Protein AF-A0A6V7UMM4-F1 (afdb_monomer_lite)

Secondary structure (DSSP, 8-state):
-----TTSS-TT---TTS-TT-PPP------TT-PPPTTPPPP--TT-PPPPGGGGT--HHHHHHH-TTTTTTT-S-TTSSS-HHHHHHHHHT-TT----

Structure (mmCIF, N/CA/C/O backbone):
data_AF-A0A6V7UMM4-F1
#
_entry.id   AF-A0A6V7UMM4-F1
#
loop_
_atom_site.group_PDB
_atom_site.id
_atom_site.type_symbol
_atom_site.label_atom_id
_atom_site.label_alt_id
_atom_site.label_comp_id
_atom_site.label_asym_id
_atom_site.label_entity_id
_atom_site.label_seq_id
_atom_site.pdbx_PDB_ins_code
_atom_site.Cartn_x
_atom_site.Cartn_y
_atom_site.Cartn_z
_atom_site.occupancy
_atom_site.B_iso_or_equiv
_atom_site.auth_seq_id
_atom_site.auth_comp_id
_atom_site.auth_asym_id
_atom_site.auth_atom_id
_atom_site.pdbx_PDB_model_num
ATOM 1 N N . MET A 1 1 ? 34.173 13.549 1.354 1.00 33.22 1 MET A N 1
ATOM 2 C CA . MET A 1 1 ? 33.897 12.510 2.372 1.00 33.22 1 MET A CA 1
ATOM 3 C C . MET A 1 1 ? 32.603 12.874 3.083 1.00 33.22 1 MET A C 1
ATOM 5 O O . MET A 1 1 ? 32.632 13.622 4.052 1.00 33.22 1 MET A O 1
ATOM 9 N N . THR A 1 2 ? 31.457 12.437 2.568 1.00 30.75 2 THR A N 1
ATOM 10 C CA . THR A 1 2 ? 30.159 12.764 3.174 1.00 30.75 2 THR A CA 1
ATOM 11 C C . THR A 1 2 ? 29.823 11.663 4.170 1.00 30.75 2 THR A C 1
ATOM 13 O O . THR A 1 2 ? 29.664 10.508 3.782 1.00 30.75 2 THR A O 1
ATOM 16 N N . LYS A 1 3 ? 29.813 11.996 5.464 1.00 34.50 3 LYS A N 1
ATOM 17 C CA . LYS A 1 3 ? 29.473 11.056 6.539 1.00 34.50 3 LYS A CA 1
ATOM 18 C C . LYS A 1 3 ? 28.064 10.511 6.301 1.00 34.50 3 LYS A C 1
ATOM 20 O O . LYS A 1 3 ? 27.140 11.282 6.055 1.00 34.50 3 LYS A O 1
ATOM 25 N N . CYS A 1 4 ? 27.912 9.194 6.380 1.00 37.81 4 CYS A N 1
ATOM 26 C CA . CYS A 1 4 ? 26.608 8.546 6.360 1.00 37.81 4 CYS A CA 1
ATOM 27 C C . CYS A 1 4 ? 25.867 8.940 7.653 1.00 37.81 4 CYS A C 1
ATOM 29 O O . CYS A 1 4 ? 26.401 8.683 8.736 1.00 37.81 4 CYS A O 1
ATOM 31 N N . PRO A 1 5 ? 24.695 9.597 7.600 1.00 40.56 5 PRO A N 1
ATOM 32 C CA . PRO A 1 5 ? 23.898 9.783 8.799 1.00 40.56 5 PRO A CA 1
ATOM 33 C C . PRO A 1 5 ? 23.417 8.400 9.245 1.00 40.56 5 PRO A C 1
ATOM 35 O O . PRO A 1 5 ? 22.626 7.757 8.558 1.00 40.56 5 PRO A O 1
ATOM 38 N N . LEU A 1 6 ? 23.904 7.956 10.406 1.00 43.53 6 LEU A N 1
ATOM 39 C CA . LEU A 1 6 ? 23.614 6.679 11.081 1.00 43.53 6 LEU A CA 1
ATOM 40 C C . LEU A 1 6 ? 22.113 6.397 11.323 1.00 43.53 6 LEU A C 1
ATOM 42 O O . LEU A 1 6 ? 21.764 5.382 11.909 1.00 43.53 6 LEU A O 1
ATOM 46 N N . ALA A 1 7 ? 21.217 7.273 10.872 1.00 43.16 7 ALA A N 1
ATOM 47 C CA . ALA A 1 7 ? 19.783 7.212 11.107 1.00 43.16 7 ALA A CA 1
ATOM 48 C C . ALA A 1 7 ? 18.988 6.407 10.057 1.00 43.16 7 ALA A C 1
ATOM 50 O O . ALA A 1 7 ? 17.781 6.269 10.219 1.00 43.16 7 ALA A O 1
ATOM 51 N N . LYS A 1 8 ? 19.608 5.899 8.976 1.00 42.56 8 LYS A N 1
ATOM 52 C CA . LYS A 1 8 ? 18.874 5.241 7.868 1.00 42.56 8 LYS A CA 1
ATOM 53 C C . LYS A 1 8 ? 19.172 3.757 7.640 1.00 42.56 8 LYS A C 1
ATOM 55 O O . LYS A 1 8 ? 18.602 3.180 6.723 1.00 42.56 8 LYS A O 1
ATOM 60 N N . CYS A 1 9 ? 20.009 3.127 8.459 1.00 40.50 9 CYS A N 1
ATOM 61 C CA . CYS A 1 9 ? 20.182 1.674 8.412 1.00 40.50 9 CYS A CA 1
ATOM 62 C C . CYS A 1 9 ? 19.511 1.046 9.640 1.00 40.50 9 CYS A C 1
ATOM 64 O O . CYS A 1 9 ? 20.062 1.151 10.737 1.00 40.50 9 CYS A O 1
ATOM 66 N N . PRO A 1 10 ? 18.343 0.393 9.493 1.00 40.06 10 PRO A N 1
ATOM 67 C CA . PRO A 1 10 ? 17.789 -0.441 10.547 1.00 40.06 10 PRO A CA 1
ATOM 68 C C . PRO A 1 10 ? 18.805 -1.545 10.900 1.00 40.06 10 PRO A C 1
ATOM 70 O O . PRO A 1 10 ? 19.311 -2.215 9.995 1.00 40.06 10 PRO A O 1
ATOM 73 N N . PRO A 1 11 ? 19.112 -1.765 12.190 1.00 41.62 11 PRO A N 1
ATOM 74 C CA . PRO A 1 11 ? 20.182 -2.664 12.642 1.00 41.62 11 PRO A CA 1
ATOM 75 C C . PRO A 1 11 ? 19.959 -4.147 12.294 1.00 41.62 11 PRO A C 1
ATOM 77 O O . PRO A 1 11 ? 20.840 -4.971 12.511 1.00 41.62 11 PRO A O 1
ATOM 80 N N . THR A 1 12 ? 18.803 -4.503 11.734 1.00 44.47 12 THR A N 1
ATOM 81 C CA . THR A 1 12 ? 18.425 -5.876 11.380 1.00 44.47 12 THR A CA 1
ATOM 82 C C . THR A 1 12 ? 18.846 -6.304 9.970 1.00 44.47 12 THR A C 1
ATOM 84 O O . THR A 1 12 ? 18.664 -7.466 9.621 1.00 44.47 12 THR A O 1
ATOM 87 N N . LYS A 1 13 ? 19.408 -5.403 9.148 1.00 48.94 13 LYS A N 1
ATOM 88 C CA . LYS A 1 13 ? 19.670 -5.649 7.713 1.00 48.94 13 LYS A CA 1
ATOM 89 C C . LYS A 1 13 ? 21.127 -5.915 7.328 1.00 48.94 13 LYS A C 1
ATOM 91 O O . LYS A 1 13 ? 21.453 -5.930 6.144 1.00 48.94 13 LYS A O 1
ATOM 96 N N . CYS A 1 14 ? 22.004 -6.166 8.291 1.00 41.56 14 CYS A N 1
ATOM 97 C CA . CYS A 1 14 ? 23.345 -6.648 7.985 1.00 41.56 14 CYS A CA 1
ATOM 98 C C . CYS A 1 14 ? 23.391 -8.157 8.253 1.00 41.56 14 CYS A C 1
ATOM 100 O O . CYS A 1 14 ? 23.424 -8.541 9.424 1.00 41.56 14 CYS A O 1
ATOM 102 N N . PRO A 1 15 ? 23.418 -9.038 7.230 1.00 40.31 15 PRO A N 1
ATOM 103 C CA . PRO A 1 15 ? 23.952 -10.372 7.456 1.00 40.31 15 PRO A CA 1
ATOM 104 C C . PRO A 1 15 ? 25.346 -10.198 8.070 1.00 40.31 15 PRO A C 1
ATOM 106 O O . PRO A 1 15 ? 26.148 -9.393 7.595 1.00 40.31 15 PRO A O 1
ATOM 109 N N . ILE A 1 16 ? 25.574 -10.909 9.170 1.00 42.47 16 ILE A N 1
ATOM 110 C CA . ILE A 1 16 ? 26.680 -10.830 10.143 1.00 42.47 16 ILE A CA 1
ATOM 111 C C . ILE A 1 16 ? 28.104 -11.031 9.576 1.00 42.47 16 ILE A C 1
ATOM 113 O O . ILE A 1 16 ? 29.012 -11.386 10.316 1.00 42.47 16 ILE A O 1
ATOM 117 N N . ASN A 1 17 ? 28.341 -10.794 8.283 1.00 45.19 17 ASN A N 1
ATOM 118 C CA . ASN A 1 17 ? 29.665 -10.914 7.679 1.00 45.19 17 ASN A CA 1
ATOM 119 C C . ASN A 1 17 ? 29.917 -9.995 6.467 1.00 45.19 17 ASN A C 1
ATOM 121 O O . ASN A 1 17 ? 30.598 -10.386 5.521 1.00 45.19 17 ASN A O 1
ATOM 125 N N . PHE A 1 18 ? 29.390 -8.765 6.471 1.00 41.69 18 PHE A N 1
ATOM 126 C CA . PHE A 1 18 ? 29.803 -7.755 5.488 1.00 41.69 18 PHE A CA 1
ATOM 127 C C . PHE A 1 18 ? 30.873 -6.815 6.069 1.00 41.69 18 PHE A C 1
ATOM 129 O O . PHE A 1 18 ? 30.658 -6.248 7.143 1.00 41.69 18 PHE A O 1
ATOM 136 N N . PRO A 1 19 ? 32.021 -6.616 5.386 1.00 39.91 19 PRO A N 1
ATOM 137 C CA . PRO A 1 19 ? 33.039 -5.670 5.826 1.00 39.91 19 PRO A CA 1
ATOM 138 C C . PRO A 1 19 ? 32.435 -4.264 5.940 1.00 39.91 19 PRO A C 1
ATOM 140 O O . PRO A 1 19 ? 31.787 -3.761 5.021 1.00 39.91 19 PRO A O 1
ATOM 143 N N . THR A 1 20 ? 32.668 -3.635 7.092 1.00 46.09 20 THR A N 1
ATOM 144 C CA . THR A 1 20 ? 32.043 -2.415 7.641 1.00 46.09 20 THR A CA 1
ATOM 145 C C . THR A 1 20 ? 32.278 -1.115 6.856 1.00 46.09 20 THR A C 1
ATOM 147 O O . THR A 1 20 ? 32.137 -0.023 7.398 1.00 46.09 20 THR A O 1
ATOM 150 N N . THR A 1 21 ? 32.627 -1.180 5.573 1.00 47.19 21 THR A N 1
ATOM 151 C CA . THR A 1 21 ? 33.023 -0.005 4.776 1.00 47.19 21 THR A CA 1
ATOM 152 C C . THR A 1 21 ? 32.167 0.258 3.548 1.00 47.19 21 THR A C 1
ATOM 154 O O . THR A 1 21 ? 32.318 1.311 2.931 1.00 47.19 21 THR A O 1
ATOM 157 N N . LYS A 1 22 ? 31.237 -0.632 3.191 1.00 46.28 22 LYS A N 1
ATOM 158 C CA . LYS A 1 22 ? 30.323 -0.406 2.067 1.00 46.28 22 LYS A CA 1
ATOM 159 C C . LYS A 1 22 ? 28.920 -0.819 2.482 1.00 46.28 22 LYS A C 1
ATOM 161 O O . LYS A 1 22 ? 28.650 -2.004 2.645 1.00 46.28 22 LYS A O 1
ATOM 166 N N . CYS A 1 23 ? 28.028 0.160 2.652 1.00 42.88 23 CYS A N 1
ATOM 167 C CA . CYS A 1 23 ? 26.596 -0.133 2.603 1.00 42.88 23 CYS A CA 1
ATOM 168 C C . CYS A 1 23 ? 26.339 -0.901 1.298 1.00 42.88 23 CYS A C 1
ATOM 170 O O . CYS A 1 23 ? 26.982 -0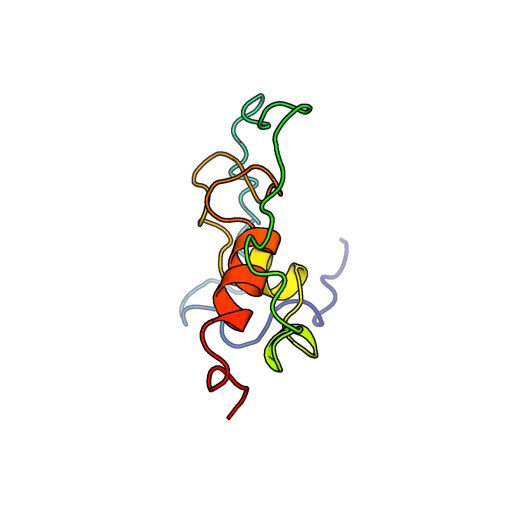.548 0.297 1.00 42.88 23 CYS A O 1
ATOM 172 N N . PRO A 1 24 ? 25.464 -1.927 1.272 1.00 47.50 24 PRO A N 1
ATOM 173 C CA . PRO A 1 24 ? 25.035 -2.483 0.001 1.00 47.50 24 PRO A CA 1
ATOM 174 C C . PRO A 1 24 ? 24.584 -1.292 -0.834 1.00 47.50 24 PRO A C 1
ATOM 176 O O . PRO A 1 24 ? 23.753 -0.494 -0.392 1.00 47.50 24 PRO A O 1
ATOM 179 N N . ILE A 1 25 ? 25.251 -1.099 -1.974 1.00 47.25 25 ILE A N 1
ATOM 180 C CA . ILE A 1 25 ? 24.841 -0.104 -2.956 1.00 47.25 25 ILE A CA 1
ATOM 181 C C . ILE A 1 25 ? 23.350 -0.358 -3.115 1.00 47.25 25 ILE A C 1
ATOM 183 O O . ILE A 1 25 ? 22.972 -1.508 -3.353 1.00 47.25 25 ILE A O 1
ATOM 187 N N . GLN A 1 26 ? 22.509 0.658 -2.898 1.00 48.44 26 GLN A N 1
ATOM 188 C CA . GLN A 1 26 ? 21.138 0.557 -3.367 1.00 48.44 26 GLN A CA 1
ATOM 189 C C . GLN A 1 26 ? 21.275 0.332 -4.862 1.00 48.44 26 GLN A C 1
ATOM 191 O O . GLN A 1 26 ? 21.610 1.249 -5.612 1.00 48.44 26 GLN A O 1
ATOM 196 N N . LEU A 1 27 ? 21.194 -0.935 -5.264 1.00 47.84 27 LEU A N 1
ATOM 197 C CA . LEU A 1 27 ? 21.214 -1.316 -6.651 1.00 47.84 27 LEU A CA 1
ATOM 198 C C . LEU A 1 27 ? 19.962 -0.641 -7.175 1.00 47.84 27 LEU A C 1
ATOM 200 O O . LEU A 1 27 ? 18.860 -1.079 -6.870 1.00 47.84 27 LEU A O 1
ATOM 204 N N . ASN A 1 28 ? 20.120 0.474 -7.882 1.00 52.25 28 ASN A N 1
ATOM 205 C CA . ASN A 1 28 ? 19.070 0.995 -8.733 1.00 52.25 28 ASN A CA 1
ATOM 206 C C . ASN A 1 28 ? 18.894 -0.063 -9.822 1.00 52.25 28 ASN A C 1
ATOM 208 O O . ASN A 1 28 ? 19.477 0.027 -10.893 1.00 52.25 28 ASN A O 1
ATOM 212 N N . TYR A 1 29 ? 18.149 -1.120 -9.497 1.00 55.25 29 TYR A N 1
ATOM 213 C CA . TYR A 1 29 ? 17.866 -2.253 -10.372 1.00 55.25 29 TYR A CA 1
ATOM 214 C C . TYR A 1 29 ? 16.870 -1.867 -11.466 1.00 55.25 29 TYR A C 1
ATOM 216 O O . TYR A 1 29 ? 16.479 -2.723 -12.247 1.00 55.25 29 TYR A O 1
ATOM 224 N N . LYS A 1 30 ? 16.464 -0.591 -11.524 1.00 57.03 30 LYS A N 1
ATOM 225 C CA . LYS A 1 30 ? 15.778 0.004 -12.664 1.00 57.03 30 LYS A CA 1
ATOM 226 C C . LYS A 1 30 ? 16.622 -0.215 -13.918 1.00 57.03 30 LYS A C 1
ATOM 228 O O . LYS A 1 30 ? 17.669 0.401 -14.102 1.00 57.03 30 LYS A O 1
ATOM 233 N N . ILE A 1 31 ? 16.141 -1.094 -14.783 1.00 61.34 31 ILE A N 1
ATOM 234 C CA . ILE A 1 31 ? 16.567 -1.196 -16.168 1.00 61.34 31 ILE A CA 1
ATOM 235 C C . ILE A 1 31 ? 16.194 0.139 -16.820 1.00 61.34 31 ILE A C 1
ATOM 237 O O . ILE A 1 31 ? 15.056 0.599 -16.710 1.00 61.34 31 ILE A O 1
ATOM 241 N N . ALA A 1 32 ? 17.160 0.796 -17.459 1.00 56.44 32 ALA A N 1
ATOM 242 C CA . ALA A 1 32 ? 16.914 2.063 -18.137 1.00 56.44 32 ALA A CA 1
ATOM 243 C C . ALA A 1 32 ? 15.797 1.896 -19.186 1.00 56.44 32 ALA A C 1
ATOM 245 O O . ALA A 1 32 ? 15.868 0.998 -20.022 1.00 56.44 32 ALA A O 1
ATOM 246 N N . GLY A 1 33 ? 14.768 2.746 -19.126 1.00 59.03 33 GLY A N 1
ATOM 247 C CA . GLY A 1 33 ? 13.615 2.688 -20.033 1.00 59.03 33 GLY A CA 1
ATOM 248 C C . GLY A 1 33 ? 12.530 1.671 -19.657 1.00 59.03 33 GLY A C 1
ATOM 249 O O . GLY A 1 33 ? 11.558 1.549 -20.394 1.00 59.03 33 GLY A O 1
ATOM 250 N N . ALA A 1 34 ? 12.654 0.973 -18.522 1.00 64.81 34 ALA A N 1
ATOM 251 C CA . ALA A 1 34 ? 11.612 0.088 -17.990 1.00 64.81 34 ALA A CA 1
ATOM 252 C C . ALA A 1 34 ? 10.592 0.821 -17.100 1.00 64.81 34 ALA A C 1
ATOM 254 O O . ALA A 1 34 ? 9.915 0.189 -16.287 1.00 64.81 34 ALA A O 1
ATOM 255 N N . ASP A 1 35 ? 10.498 2.150 -17.208 1.00 66.19 35 ASP A N 1
ATOM 256 C CA . ASP A 1 35 ? 9.442 2.869 -16.513 1.00 66.19 35 ASP A CA 1
ATOM 257 C C . ASP A 1 35 ? 8.095 2.451 -17.124 1.00 66.19 35 ASP A C 1
ATOM 259 O O . ASP A 1 35 ? 7.927 2.497 -18.349 1.00 66.19 35 ASP A O 1
ATOM 263 N N . PRO A 1 36 ? 7.143 1.986 -16.303 1.00 68.25 36 PRO A N 1
ATOM 264 C CA . PRO A 1 36 ? 5.828 1.624 -16.799 1.00 68.25 36 PRO A CA 1
ATOM 265 C C . PRO A 1 36 ? 5.140 2.845 -17.435 1.00 68.25 36 PRO A C 1
ATOM 267 O O . PRO A 1 36 ? 5.464 3.992 -17.111 1.00 68.25 36 PRO A O 1
ATOM 270 N N . PRO A 1 37 ? 4.193 2.612 -18.357 1.00 73.38 37 PRO A N 1
ATOM 271 C CA . PRO A 1 37 ? 3.539 3.680 -19.101 1.00 73.38 37 PRO A CA 1
ATOM 272 C C . PRO A 1 37 ? 2.902 4.715 -18.164 1.00 73.38 37 PRO A C 1
ATOM 274 O O . PRO A 1 37 ? 2.255 4.366 -17.176 1.00 73.38 37 PRO A O 1
ATOM 277 N N . SER A 1 38 ? 3.056 5.998 -18.498 1.00 71.88 38 SER A N 1
ATOM 278 C CA . SER A 1 38 ? 2.534 7.119 -17.702 1.00 71.88 38 SER A CA 1
ATOM 279 C C . SER A 1 38 ? 1.004 7.167 -17.637 1.00 71.88 38 SER A C 1
ATOM 281 O O . SER A 1 38 ? 0.449 7.805 -16.747 1.00 71.88 38 SER A O 1
ATOM 283 N N . ASN A 1 39 ? 0.317 6.484 -18.555 1.00 81.50 39 ASN A N 1
ATOM 284 C CA . ASN A 1 39 ? -1.139 6.405 -18.662 1.00 81.50 39 ASN A CA 1
ATOM 285 C C . ASN A 1 39 ? -1.722 5.101 -18.087 1.00 81.50 39 ASN A C 1
ATOM 287 O O . ASN A 1 39 ? -2.700 4.577 -18.619 1.00 81.50 39 ASN A O 1
ATOM 291 N N . CYS A 1 40 ? -1.114 4.548 -17.040 1.00 82.81 40 CYS A N 1
ATOM 292 C CA . CYS A 1 40 ? -1.635 3.349 -16.395 1.00 82.81 40 CYS A CA 1
ATOM 293 C C . CYS A 1 40 ? -2.883 3.642 -15.546 1.00 82.81 40 CYS A C 1
ATOM 295 O O . CYS A 1 40 ? -3.074 4.750 -15.037 1.00 82.81 40 CYS A O 1
ATOM 297 N N . GLU A 1 41 ? -3.697 2.613 -15.333 1.00 87.62 41 GLU A N 1
ATOM 298 C CA . GLU A 1 41 ? -4.761 2.650 -14.337 1.00 87.62 41 GLU A CA 1
ATOM 299 C C . GLU A 1 41 ? -4.188 2.293 -12.961 1.00 87.62 41 GLU A C 1
ATOM 301 O O . GLU A 1 41 ? -3.507 1.277 -12.797 1.00 87.62 41 GLU A O 1
ATOM 306 N N . LEU A 1 42 ? -4.436 3.150 -11.971 1.00 89.81 42 LEU A N 1
ATOM 307 C CA . LEU A 1 42 ? -3.990 2.906 -10.605 1.00 89.81 42 LEU A CA 1
ATOM 308 C C . LEU A 1 42 ? -4.874 1.853 -9.922 1.00 89.81 42 LEU A C 1
ATOM 310 O O . LEU A 1 42 ? -6.087 1.821 -10.163 1.00 89.81 42 LEU A O 1
ATOM 314 N N . PRO A 1 43 ? -4.308 1.042 -9.008 1.00 92.06 43 PRO A N 1
ATOM 315 C CA . PRO A 1 43 ? -5.093 0.126 -8.194 1.00 92.06 43 PRO A CA 1
ATOM 316 C C . PRO A 1 43 ? -6.226 0.863 -7.478 1.00 92.06 43 PRO A C 1
ATOM 318 O O . PRO A 1 43 ? -5.998 1.854 -6.783 1.00 92.06 43 PRO A O 1
ATOM 321 N N . THR A 1 44 ? -7.447 0.361 -7.642 1.00 93.75 44 THR A N 1
ATOM 322 C CA . THR A 1 44 ? -8.653 0.932 -7.039 1.00 93.75 44 THR A CA 1
ATOM 323 C C . THR A 1 44 ? -9.386 -0.148 -6.258 1.00 93.75 44 THR A C 1
ATOM 325 O O . THR A 1 44 ? -9.505 -1.281 -6.718 1.00 93.75 44 THR A O 1
ATOM 328 N N . ASP A 1 45 ? -9.876 0.195 -5.067 1.00 94.62 45 ASP A N 1
ATOM 329 C CA . ASP A 1 45 ? -10.660 -0.721 -4.241 1.00 94.62 45 ASP A CA 1
ATOM 330 C C . ASP A 1 45 ? -12.105 -0.807 -4.767 1.00 94.62 45 ASP A C 1
ATOM 332 O O . ASP A 1 45 ? -12.852 0.170 -4.627 1.00 94.62 45 ASP A O 1
ATOM 336 N N . PRO A 1 46 ? -12.537 -1.947 -5.341 1.00 94.81 46 PRO A N 1
ATOM 337 C CA . PRO A 1 46 ? -13.871 -2.075 -5.924 1.00 94.81 46 PRO A CA 1
ATOM 338 C C . PRO A 1 46 ? -14.989 -1.941 -4.884 1.00 94.81 46 PRO A C 1
ATOM 340 O O . PRO A 1 46 ? -16.089 -1.505 -5.220 1.00 94.81 46 PRO A O 1
ATOM 343 N N . ASN A 1 47 ? -14.711 -2.271 -3.619 1.00 96.88 47 ASN A N 1
ATOM 344 C CA . ASN A 1 47 ? -15.703 -2.249 -2.544 1.00 96.88 47 ASN A CA 1
ATOM 345 C C . ASN A 1 47 ? -15.603 -1.005 -1.655 1.00 96.88 47 ASN A C 1
ATOM 347 O O . ASN A 1 47 ? -16.421 -0.847 -0.750 1.00 96.88 47 ASN A O 1
ATOM 351 N N . LYS A 1 48 ? -14.628 -0.119 -1.912 1.00 95.69 48 LYS A N 1
ATOM 352 C CA . LYS A 1 48 ? -14.398 1.120 -1.147 1.00 95.69 48 LYS A CA 1
ATOM 353 C C . LYS A 1 48 ? -14.400 0.870 0.367 1.00 95.69 48 LYS A C 1
ATOM 355 O O . LYS A 1 48 ? -15.045 1.600 1.123 1.00 95.69 48 LYS A O 1
ATOM 360 N N . LEU A 1 49 ? -13.714 -0.188 0.796 1.00 95.06 49 LEU A N 1
ATOM 361 C CA . LEU A 1 49 ? -13.62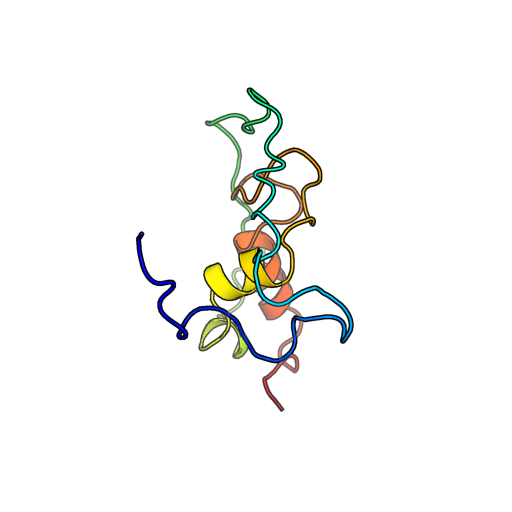7 -0.556 2.200 1.00 95.06 49 LEU A CA 1
ATOM 362 C C . LEU A 1 49 ? -12.942 0.563 3.000 1.00 95.06 49 LEU A C 1
ATOM 364 O O . LEU A 1 49 ? -12.102 1.296 2.458 1.00 95.06 49 LEU A O 1
ATOM 368 N N . PRO A 1 50 ? -13.289 0.719 4.289 1.00 94.69 50 PRO A N 1
ATOM 369 C CA . PRO A 1 50 ? -12.630 1.694 5.142 1.00 94.69 50 PRO A CA 1
ATOM 370 C C . PRO A 1 50 ? -11.136 1.363 5.299 1.00 94.69 50 PRO A C 1
ATOM 372 O O . PRO A 1 50 ? -10.756 0.190 5.215 1.00 94.69 50 PRO A O 1
ATOM 375 N N . PRO A 1 51 ? -10.287 2.373 5.563 1.00 93.25 51 PRO A N 1
ATOM 376 C CA . PRO A 1 51 ? -8.872 2.158 5.820 1.00 93.25 51 PRO A CA 1
ATOM 377 C C . PRO A 1 51 ? -8.615 1.135 6.929 1.00 93.25 51 PRO A C 1
ATOM 379 O O . PRO A 1 51 ? -9.277 1.139 7.970 1.00 93.25 51 PRO A O 1
ATOM 382 N N . SER A 1 52 ? -7.622 0.278 6.718 1.00 92.62 52 SER A N 1
ATOM 383 C CA . SER A 1 52 ? -7.178 -0.688 7.723 1.00 92.62 52 SER A CA 1
ATOM 384 C C . SER A 1 52 ? -6.366 -0.014 8.833 1.00 92.62 52 SER A C 1
ATOM 386 O O . SER A 1 52 ? -5.780 1.053 8.649 1.00 92.62 52 SER A O 1
ATOM 388 N N . SER A 1 53 ? -6.243 -0.670 9.992 1.00 91.69 53 SER A N 1
ATOM 389 C CA . SER A 1 53 ? -5.347 -0.182 11.055 1.00 91.69 53 SER A CA 1
ATOM 390 C C . SER A 1 53 ? -3.880 -0.095 10.603 1.00 91.69 53 SER A C 1
ATOM 392 O O . SER A 1 53 ? -3.133 0.746 11.106 1.00 91.69 53 SER A O 1
ATOM 394 N N . LEU A 1 54 ? -3.470 -0.916 9.630 1.00 92.38 54 LEU A N 1
ATOM 395 C CA . LEU A 1 54 ? -2.129 -0.905 9.050 1.00 92.38 54 LEU A CA 1
ATOM 396 C C . LEU A 1 54 ? -1.804 0.426 8.348 1.00 92.38 54 LEU A C 1
ATOM 398 O O . LEU A 1 54 ? -0.681 0.913 8.478 1.00 92.38 54 LEU A O 1
ATOM 402 N N . GLU A 1 55 ? -2.788 1.057 7.696 1.00 92.88 55 GLU A N 1
ATOM 403 C CA . GLU A 1 55 ? -2.628 2.353 7.008 1.00 92.88 55 GLU A CA 1
ATOM 404 C C . GLU A 1 55 ? -2.185 3.486 7.952 1.00 92.88 55 GLU A C 1
ATOM 406 O O . GLU A 1 55 ? -1.620 4.475 7.497 1.00 92.88 55 GLU A O 1
ATOM 411 N N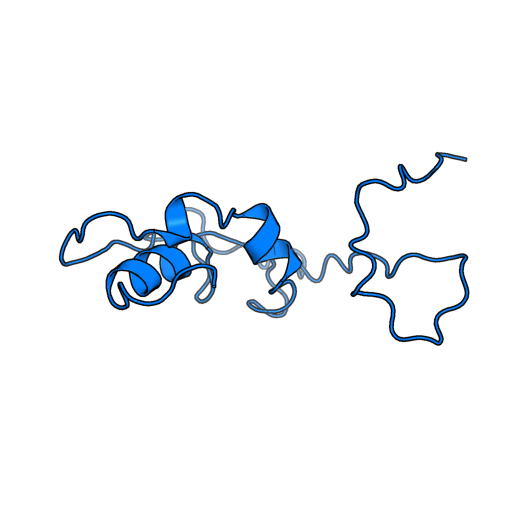 . SER A 1 56 ? -2.376 3.343 9.271 1.00 92.81 56 SER A N 1
ATOM 412 C CA . SER A 1 56 ? -1.971 4.359 10.255 1.00 92.81 56 SER A CA 1
ATOM 413 C C . SER A 1 56 ? -0.466 4.413 10.540 1.00 92.81 56 SER A C 1
ATOM 415 O O . SER A 1 56 ? 0.011 5.389 11.119 1.00 92.81 56 SER A O 1
ATOM 417 N N . TRP A 1 57 ? 0.293 3.372 10.183 1.00 91.94 57 TRP A N 1
ATOM 418 C CA . TRP A 1 57 ? 1.700 3.269 10.581 1.00 91.94 57 TRP A CA 1
ATOM 419 C C . TRP A 1 57 ? 2.630 2.646 9.544 1.00 91.94 57 TRP A C 1
ATOM 421 O O . TRP A 1 57 ? 3.845 2.779 9.688 1.00 91.94 57 TRP A O 1
ATOM 431 N N . PHE A 1 58 ? 2.100 1.945 8.543 1.00 93.19 58 PHE A N 1
ATOM 432 C CA . PHE A 1 58 ? 2.893 1.335 7.484 1.00 93.19 58 PHE A CA 1
ATOM 433 C C . PHE A 1 58 ? 2.991 2.288 6.294 1.00 93.19 58 PHE A C 1
ATOM 435 O O . PHE A 1 58 ? 1.999 2.562 5.619 1.00 93.19 58 PHE A O 1
ATOM 442 N N . THR A 1 59 ? 4.188 2.821 6.058 1.00 93.94 59 THR A N 1
ATOM 443 C CA . THR A 1 59 ? 4.405 3.867 5.053 1.00 93.94 59 THR A CA 1
ATOM 444 C C . THR A 1 59 ? 4.938 3.301 3.739 1.00 93.94 59 THR A C 1
ATOM 446 O O . THR A 1 59 ? 5.440 2.174 3.684 1.00 93.94 59 THR A O 1
ATOM 449 N N . ARG A 1 60 ? 4.869 4.100 2.667 1.00 92.56 60 ARG A N 1
ATOM 450 C CA . ARG A 1 60 ? 5.450 3.731 1.369 1.00 92.56 60 ARG A CA 1
ATOM 451 C C . ARG A 1 60 ? 6.940 3.459 1.492 1.00 92.56 60 ARG A C 1
ATOM 453 O O . ARG A 1 60 ? 7.429 2.485 0.941 1.00 92.56 60 ARG A O 1
ATOM 460 N N . GLU A 1 61 ? 7.648 4.285 2.253 1.00 89.00 61 GLU A N 1
ATOM 461 C CA . GLU A 1 61 ? 9.086 4.138 2.457 1.00 89.00 61 GLU A CA 1
ATOM 462 C C . GLU A 1 61 ? 9.407 2.793 3.114 1.00 89.00 61 GLU A C 1
ATOM 464 O O . GLU A 1 61 ? 10.380 2.148 2.737 1.00 89.00 61 GLU A O 1
ATOM 469 N N . MET A 1 62 ? 8.570 2.336 4.056 1.00 90.88 62 MET A N 1
ATOM 470 C CA . MET A 1 62 ? 8.704 1.001 4.642 1.00 90.88 62 MET A CA 1
ATOM 471 C C . MET A 1 62 ? 8.441 -0.096 3.610 1.00 90.88 62 MET A C 1
ATOM 473 O O . MET A 1 62 ? 9.176 -1.077 3.581 1.00 90.88 62 MET A O 1
ATOM 477 N N . PHE A 1 63 ? 7.418 0.052 2.764 1.00 91.69 63 PHE A N 1
ATOM 478 C CA . PHE A 1 63 ? 7.127 -0.904 1.694 1.00 91.69 63 PHE A CA 1
ATOM 479 C C . PHE A 1 63 ? 8.291 -1.021 0.705 1.00 91.69 63 PHE A C 1
ATOM 481 O O . PHE A 1 63 ? 8.780 -2.123 0.473 1.00 91.69 63 PHE A O 1
ATOM 488 N N . ASP A 1 64 ? 8.776 0.104 0.182 1.00 85.94 64 ASP A N 1
ATOM 489 C CA . ASP A 1 64 ? 9.866 0.142 -0.795 1.00 85.94 64 ASP A CA 1
ATOM 490 C C . ASP A 1 64 ? 11.182 -0.394 -0.194 1.00 85.94 64 ASP A C 1
ATOM 492 O O . ASP A 1 64 ? 11.970 -1.034 -0.891 1.00 85.94 64 ASP A O 1
ATOM 496 N N . ASP A 1 65 ? 11.407 -0.195 1.111 1.00 83.81 65 ASP A N 1
ATOM 497 C CA . ASP A 1 65 ? 12.572 -0.712 1.841 1.00 83.81 65 ASP A CA 1
ATOM 498 C C . ASP A 1 65 ? 12.455 -2.207 2.207 1.00 83.81 65 ASP A C 1
ATOM 500 O O . ASP A 1 65 ? 13.462 -2.919 2.272 1.00 83.81 65 ASP A O 1
ATOM 504 N N . LEU A 1 66 ? 11.249 -2.717 2.470 1.00 87.56 66 LEU A N 1
ATOM 505 C CA . LEU A 1 66 ? 11.007 -4.136 2.774 1.00 87.56 66 LEU A CA 1
ATOM 506 C C . LEU A 1 66 ? 10.918 -4.997 1.516 1.00 87.56 66 LEU A C 1
ATOM 508 O O . LEU A 1 66 ? 11.371 -6.142 1.523 1.00 87.56 66 LEU A O 1
ATOM 512 N N . PHE A 1 67 ? 10.383 -4.436 0.435 1.00 85.31 67 PHE A N 1
ATOM 513 C CA . PHE A 1 67 ? 10.169 -5.115 -0.836 1.00 85.31 67 PHE A CA 1
ATOM 514 C C . PHE A 1 67 ? 10.956 -4.470 -1.982 1.00 85.31 67 PHE A C 1
ATOM 516 O O . PHE A 1 67 ? 10.395 -4.253 -3.064 1.00 85.31 67 PHE A O 1
ATOM 523 N N . PRO A 1 68 ? 12.273 -4.235 -1.816 1.00 77.69 68 PRO A N 1
ATOM 524 C CA . PRO A 1 68 ? 13.073 -3.548 -2.813 1.00 77.69 68 PRO A CA 1
ATOM 525 C C . PRO A 1 68 ? 13.263 -4.384 -4.075 1.00 77.69 68 PRO A C 1
ATOM 527 O O . PRO A 1 68 ? 13.870 -3.895 -4.999 1.00 77.69 68 PRO A O 1
ATOM 530 N N . PHE A 1 69 ? 12.793 -5.629 -4.152 1.00 79.50 69 PHE A N 1
ATOM 531 C CA . PHE A 1 69 ? 12.921 -6.474 -5.347 1.00 79.50 69 PHE A CA 1
ATOM 532 C C . PHE A 1 69 ? 11.578 -7.039 -5.815 1.00 79.50 69 PHE A C 1
ATOM 534 O O . PHE A 1 69 ? 11.546 -7.985 -6.596 1.00 79.50 69 PHE A O 1
ATOM 541 N N . SER A 1 70 ? 10.467 -6.475 -5.337 1.00 83.56 70 SER A N 1
ATOM 542 C CA . SER A 1 70 ? 9.117 -6.925 -5.698 1.00 83.56 70 SER A CA 1
ATOM 543 C C . SER A 1 70 ? 8.829 -6.793 -7.195 1.00 83.56 70 SER A C 1
ATOM 545 O O . SER A 1 70 ? 8.212 -7.675 -7.782 1.00 83.56 70 SER A O 1
ATOM 547 N N . ASN A 1 71 ? 9.351 -5.743 -7.834 1.00 81.94 71 ASN A N 1
ATOM 548 C CA . ASN A 1 71 ? 9.238 -5.506 -9.274 1.00 81.94 71 ASN A CA 1
ATOM 549 C C . ASN A 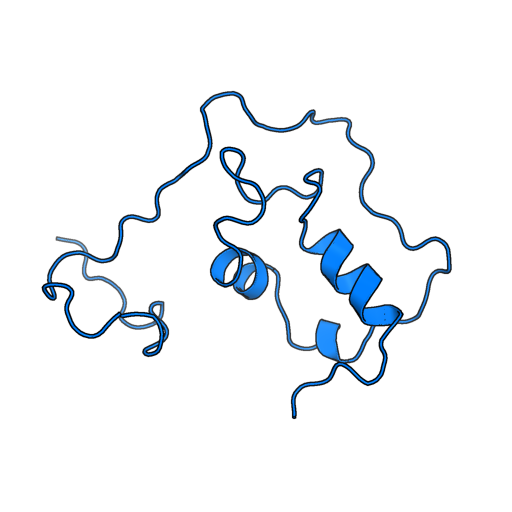1 71 ? 10.616 -5.622 -9.936 1.00 81.94 71 ASN A C 1
ATOM 551 O O . ASN A 1 71 ? 11.214 -4.612 -10.320 1.00 81.94 71 ASN A O 1
ATOM 555 N N . LEU A 1 72 ? 11.156 -6.845 -10.000 1.00 78.38 72 LEU A N 1
ATOM 556 C CA . LEU A 1 72 ? 12.484 -7.141 -10.555 1.00 78.38 72 LEU A CA 1
ATOM 557 C C . LEU A 1 72 ? 12.752 -6.352 -11.849 1.00 78.38 72 LEU A C 1
ATOM 559 O O . LEU A 1 72 ? 12.034 -6.479 -12.836 1.00 78.38 72 LEU A O 1
ATOM 563 N N . GLY A 1 73 ? 13.802 -5.531 -11.833 1.00 69.44 73 GLY A N 1
ATOM 564 C CA . GLY A 1 73 ? 14.219 -4.728 -12.983 1.00 69.44 73 GLY A CA 1
ATOM 565 C C . GLY A 1 73 ? 13.529 -3.363 -13.159 1.00 69.44 73 GLY A C 1
ATOM 566 O O . GLY A 1 73 ? 13.961 -2.599 -14.010 1.00 69.44 73 GLY A O 1
ATOM 567 N N . TRP A 1 74 ? 12.439 -3.045 -12.452 1.00 72.25 74 TRP A N 1
ATOM 568 C CA . TRP A 1 74 ? 11.566 -1.897 -12.803 1.00 72.25 74 TRP A CA 1
ATOM 569 C C . TRP A 1 74 ? 11.484 -0.819 -11.713 1.00 72.25 74 TRP A C 1
ATOM 571 O O . TRP A 1 74 ? 11.199 0.354 -11.976 1.00 72.25 74 TRP A O 1
ATOM 581 N N . GLY A 1 75 ? 11.800 -1.191 -10.478 1.00 75.50 75 GLY A N 1
ATOM 582 C CA . GLY A 1 75 ? 11.699 -0.297 -9.330 1.00 75.50 75 GLY A CA 1
ATOM 583 C C . GLY A 1 75 ? 10.290 -0.234 -8.736 1.00 75.50 75 GLY A C 1
ATOM 584 O O . GLY A 1 75 ? 9.342 -0.811 -9.281 1.00 75.50 75 GLY A O 1
ATOM 585 N N . PRO A 1 76 ? 10.126 0.492 -7.620 1.00 81.25 76 PRO A N 1
ATOM 586 C CA . PRO A 1 76 ? 8.806 0.840 -7.122 1.00 81.25 76 PRO A CA 1
ATOM 587 C C . PRO A 1 76 ? 8.10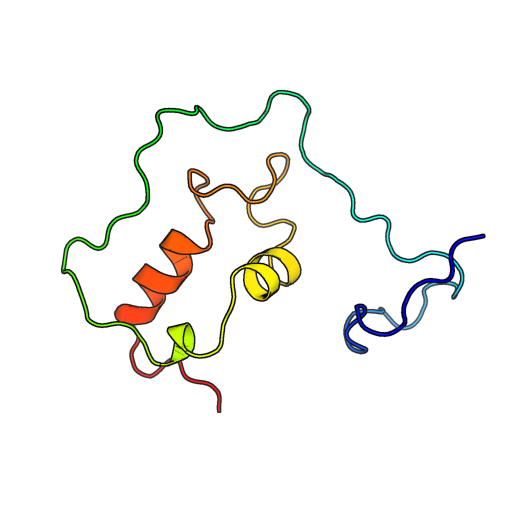4 1.764 -8.126 1.00 81.25 76 PRO A C 1
ATOM 589 O O . PRO A 1 76 ? 8.682 2.744 -8.604 1.00 81.25 76 PRO A O 1
ATOM 592 N N . HIS A 1 77 ? 6.858 1.437 -8.461 1.00 85.69 77 HIS A N 1
ATOM 593 C CA . HIS A 1 77 ? 5.994 2.284 -9.276 1.00 85.69 77 HIS A CA 1
ATOM 594 C C . HIS A 1 77 ? 4.519 2.001 -8.945 1.00 85.69 77 HIS A C 1
ATOM 596 O O . HIS A 1 77 ? 4.168 0.832 -8.778 1.00 85.69 77 HIS A O 1
ATOM 602 N N . PRO A 1 78 ? 3.636 3.016 -8.893 1.00 85.31 78 PRO A N 1
ATOM 603 C CA . PRO A 1 78 ? 2.206 2.817 -8.612 1.00 85.31 78 PRO A CA 1
ATOM 604 C C . PRO A 1 78 ? 1.503 1.859 -9.586 1.00 85.31 78 PRO A C 1
ATOM 606 O O . PRO A 1 78 ? 0.637 1.084 -9.194 1.00 85.31 78 PRO A O 1
ATOM 609 N N . CYS A 1 79 ? 1.925 1.896 -10.851 1.00 85.06 79 CYS A N 1
ATOM 610 C CA . CYS A 1 79 ? 1.436 1.027 -11.928 1.00 85.06 79 CYS A CA 1
ATOM 611 C C . CYS A 1 79 ? 1.995 -0.401 -11.908 1.00 85.06 79 CYS A C 1
ATOM 613 O O . CYS A 1 79 ? 1.602 -1.218 -12.738 1.00 85.06 79 CYS A O 1
ATOM 615 N N . SER A 1 80 ? 2.988 -0.683 -11.065 1.00 86.12 80 SER A N 1
ATOM 616 C CA . SER A 1 80 ? 3.587 -2.012 -11.035 1.00 86.12 80 SER A CA 1
ATOM 617 C C . SER A 1 80 ? 2.643 -3.015 -10.361 1.00 86.12 80 SER A C 1
ATOM 619 O O . SER A 1 80 ? 1.892 -2.626 -9.465 1.00 86.12 80 SER A O 1
ATOM 621 N N . PRO A 1 81 ? 2.718 -4.314 -10.714 1.00 85.81 81 PRO A N 1
ATOM 622 C CA . PRO A 1 81 ? 1.902 -5.355 -10.084 1.00 85.81 81 PRO A CA 1
ATOM 623 C C . PRO A 1 81 ? 2.047 -5.400 -8.557 1.00 85.81 81 PRO A C 1
ATOM 625 O O . PRO A 1 81 ? 1.076 -5.663 -7.852 1.00 85.81 81 PRO A O 1
ATOM 628 N N . TYR A 1 82 ? 3.248 -5.108 -8.045 1.00 90.19 82 TYR A N 1
ATOM 629 C CA . TYR A 1 82 ? 3.515 -4.978 -6.616 1.00 90.19 82 TYR A CA 1
ATOM 630 C C . TYR A 1 82 ? 3.765 -3.514 -6.261 1.00 90.19 82 TYR A C 1
ATOM 632 O O . TYR A 1 82 ? 4.907 -3.059 -6.171 1.00 90.19 82 TYR A O 1
ATOM 640 N N . SER A 1 83 ? 2.683 -2.764 -6.081 1.00 92.81 83 SER A N 1
ATOM 641 C CA . SER A 1 83 ? 2.720 -1.376 -5.630 1.00 92.81 83 SER A CA 1
ATOM 642 C C . SER A 1 83 ? 2.247 -1.247 -4.184 1.00 92.81 83 SER A C 1
ATOM 644 O O . SER A 1 83 ? 1.495 -2.082 -3.671 1.00 92.81 83 SER A O 1
ATOM 646 N N . PHE A 1 84 ? 2.685 -0.176 -3.521 1.00 94.44 84 PHE A N 1
ATOM 647 C CA . PHE A 1 84 ? 2.209 0.180 -2.187 1.00 94.44 84 PHE A CA 1
ATOM 648 C C . PHE A 1 84 ? 0.678 0.294 -2.199 1.00 94.44 84 PHE A C 1
ATOM 650 O O . PHE A 1 84 ? 0.002 -0.331 -1.395 1.00 94.44 84 PHE A O 1
ATOM 657 N N . GLU A 1 85 ? 0.120 0.993 -3.184 1.00 94.62 85 GLU A N 1
ATOM 658 C CA . GLU A 1 85 ? -1.314 1.197 -3.383 1.00 94.62 85 GLU A CA 1
ATOM 659 C C . GLU A 1 85 ? -2.104 -0.118 -3.364 1.00 94.62 85 GLU A C 1
ATOM 661 O O . GLU A 1 85 ? -3.083 -0.242 -2.625 1.00 94.62 85 GLU A O 1
ATOM 666 N N . ALA A 1 86 ? -1.648 -1.123 -4.119 1.00 95.00 86 ALA A N 1
ATOM 667 C CA . ALA A 1 86 ? -2.271 -2.442 -4.127 1.00 95.00 86 ALA A CA 1
ATOM 668 C C . ALA A 1 86 ? -2.179 -3.131 -2.753 1.00 95.00 86 ALA A C 1
ATOM 670 O O . ALA A 1 86 ? -3.146 -3.743 -2.297 1.00 95.00 86 ALA A O 1
ATOM 671 N N . PHE A 1 87 ? -1.040 -2.996 -2.068 1.00 94.94 87 PHE A N 1
ATOM 672 C CA . PHE A 1 87 ? -0.810 -3.598 -0.756 1.00 94.94 87 PHE A CA 1
ATOM 673 C C . PHE A 1 87 ? -1.772 -3.071 0.318 1.00 94.94 87 PHE A C 1
ATOM 675 O O . PHE A 1 87 ? -2.371 -3.869 1.040 1.00 94.94 87 PHE A O 1
ATOM 682 N N . ILE A 1 88 ? -1.970 -1.752 0.424 1.00 95.25 88 ILE A N 1
ATOM 683 C CA . ILE A 1 88 ? -2.900 -1.214 1.433 1.00 95.25 88 ILE A CA 1
ATOM 684 C C . ILE A 1 88 ? -4.361 -1.475 1.101 1.00 95.25 88 ILE A C 1
ATOM 686 O O . ILE A 1 88 ? -5.125 -1.747 2.022 1.00 95.25 88 ILE A O 1
ATOM 690 N N . ILE A 1 89 ? -4.751 -1.487 -0.178 1.00 95.31 89 ILE A N 1
ATOM 691 C CA . ILE A 1 89 ? -6.101 -1.929 -0.557 1.00 95.31 89 ILE A CA 1
ATOM 692 C C . ILE A 1 89 ? -6.323 -3.370 -0.095 1.00 95.31 89 ILE A C 1
ATOM 694 O O . ILE A 1 89 ? -7.323 -3.646 0.563 1.00 95.31 89 ILE A O 1
ATOM 698 N N . ALA A 1 90 ? -5.375 -4.273 -0.359 1.00 94.56 90 ALA A N 1
ATOM 699 C CA . ALA A 1 90 ? -5.465 -5.655 0.100 1.00 94.56 90 ALA A CA 1
ATOM 700 C C . ALA A 1 90 ? -5.566 -5.748 1.633 1.00 94.56 90 ALA A C 1
ATOM 702 O O . ALA A 1 90 ? -6.376 -6.520 2.145 1.00 94.56 90 ALA A O 1
ATOM 703 N N . ALA A 1 91 ? -4.819 -4.924 2.377 1.00 94.81 91 ALA A N 1
ATOM 704 C CA . ALA A 1 91 ? -4.861 -4.907 3.841 1.00 94.81 91 ALA A CA 1
ATOM 705 C C . ALA A 1 91 ? -6.256 -4.583 4.413 1.00 94.81 91 ALA A C 1
ATOM 707 O O . ALA A 1 91 ? -6.599 -5.067 5.491 1.00 94.81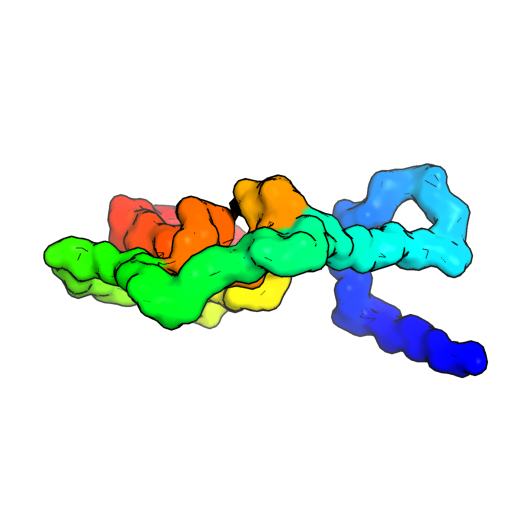 91 ALA A O 1
ATOM 708 N N . ARG A 1 92 ? -7.104 -3.838 3.688 1.00 95.19 92 ARG A N 1
ATOM 709 C CA . ARG A 1 92 ? -8.494 -3.552 4.103 1.00 95.19 92 ARG A CA 1
ATOM 710 C C . ARG A 1 92 ? -9.379 -4.793 4.164 1.00 95.19 92 ARG A C 1
ATOM 712 O O . ARG A 1 92 ? -10.312 -4.833 4.960 1.00 95.19 92 ARG A O 1
ATOM 719 N N . TYR A 1 93 ? -9.066 -5.821 3.378 1.00 95.00 93 TYR A N 1
ATOM 720 C CA . TYR A 1 93 ? -9.799 -7.091 3.369 1.00 95.00 93 TYR A CA 1
ATOM 721 C C . TYR A 1 93 ? -9.379 -8.030 4.510 1.00 95.00 93 TYR A C 1
ATOM 723 O O . TYR A 1 93 ? -10.047 -9.033 4.754 1.00 95.00 93 TYR A O 1
ATOM 731 N N . PHE A 1 94 ? -8.309 -7.697 5.239 1.00 92.12 94 PHE A N 1
ATOM 732 C CA . PHE A 1 94 ? -7.792 -8.477 6.364 1.00 92.12 94 PHE A CA 1
ATOM 733 C C . PHE A 1 94 ? -7.714 -7.602 7.626 1.00 92.12 94 PHE A C 1
ATOM 735 O O . PHE A 1 94 ? -6.621 -7.231 8.053 1.00 92.12 94 PHE A O 1
ATOM 742 N N . PRO A 1 95 ? -8.852 -7.267 8.262 1.00 79.56 95 PRO A N 1
ATOM 743 C CA . PRO A 1 95 ? -8.908 -6.290 9.357 1.00 79.56 95 PRO A CA 1
ATOM 744 C C . PRO A 1 95 ? -8.095 -6.687 10.602 1.00 79.56 95 PRO A C 1
ATOM 746 O O . PRO A 1 95 ? -7.698 -5.825 11.387 1.00 79.56 95 PRO A O 1
ATOM 749 N N . ASP A 1 96 ? -7.802 -7.977 10.771 1.00 83.25 96 ASP A N 1
ATOM 750 C CA . ASP A 1 96 ? -6.961 -8.488 11.857 1.00 83.25 96 ASP A CA 1
ATOM 751 C C . ASP A 1 96 ? -5.459 -8.291 11.630 1.00 83.25 96 ASP A C 1
ATOM 753 O O . ASP A 1 96 ? -4.663 -8.487 12.555 1.00 83.25 96 ASP A O 1
ATOM 757 N N . LEU A 1 97 ? -5.056 -7.891 10.422 1.00 75.88 97 LEU A N 1
ATOM 758 C CA . LEU A 1 97 ? -3.678 -7.571 10.084 1.00 75.88 97 LEU A CA 1
ATOM 759 C C . LEU A 1 97 ? -3.287 -6.241 10.749 1.00 75.88 97 LEU A C 1
ATOM 761 O O . LEU A 1 97 ? -3.418 -5.154 10.188 1.00 75.88 97 LEU A O 1
ATOM 765 N N . LYS A 1 98 ? -2.818 -6.341 11.991 1.00 71.81 98 LYS A N 1
ATOM 766 C CA . LYS A 1 98 ? -2.413 -5.219 12.842 1.00 71.81 98 LYS A CA 1
ATOM 767 C C . LYS A 1 98 ? -1.030 -5.451 13.433 1.00 71.81 98 LYS A C 1
ATOM 769 O O . LYS A 1 98 ? -0.560 -6.585 13.534 1.00 71.81 98 LYS A O 1
ATOM 774 N N . ARG A 1 99 ? -0.377 -4.361 13.841 1.00 65.56 99 ARG A N 1
ATOM 775 C CA . ARG A 1 99 ? 0.852 -4.426 14.638 1.00 65.56 99 ARG A CA 1
ATOM 776 C C . ARG A 1 99 ? 0.515 -5.138 15.956 1.00 65.56 99 ARG A C 1
ATOM 778 O O . ARG A 1 99 ? -0.376 -4.675 16.665 1.00 65.56 99 ARG A O 1
ATOM 785 N N . LYS A 1 100 ? 1.160 -6.276 16.220 1.00 60.53 100 LYS A N 1
ATOM 786 C CA . LYS A 1 100 ? 1.095 -6.956 17.522 1.00 60.53 100 LYS A CA 1
ATOM 787 C C . LYS A 1 100 ? 2.021 -6.281 18.522 1.00 60.53 100 LYS A C 1
ATOM 789 O O . LYS A 1 100 ? 3.068 -5.763 18.073 1.00 60.53 100 LYS A O 1
#

Sequence (100 aa):
MTKCPLAKCPPTKCPINFPTTKCPIQLNYKIAGADPPSNCELPTDPNKLPPSSLESWFTREMFDDLFPFSNLGWGPHPCSPYSFEAFIIAARYFPDLKRK

Radius of gyration: 16.76 Å; chains: 1; bounding box: 50×24×38 Å

pLDDT: mean 72.61, std 21.16, range [30.75, 96.88]

Organism: Meloidogyne enterolobii (NCBI:txid390850)

Foldseek 3Di:
DDDDPPPPDDPVPDPPDDDPPDDPPLPPLADPPLAPDPPADFDDQPVPFDFAQCVVPCDQVNQCVVCVCVPGRHGADRRGPDHPRNVRSVRSVVNVPHDD